Protein AF-A0A1Y5H2F9-F1 (afdb_monomer)

Radius of gyration: 18.19 Å; Cα contacts (8 Å, |Δi|>4): 49; chains: 1; bounding box: 34×16×56 Å

Secondary structure (DSSP, 8-state):
-EEEEHHHHHHHGGG---SS-EEEEETTEEEEEE--HHHHHHHHHHHHHHHHHHHHHHHHHTT-

Nearest PDB structures (foldseek):
  3k33-assembly1_C-2  TM=5.731E-01  e=5.350E-02  Punavirus P1
  3k33-assembly1_D-2  TM=8.061E-01  e=4.332E-01  Punavirus P1
  7sel-assembly1_A  TM=4.469E-01  e=3.272E+00  Escherichia coli
  7cq6-assembly1_C  TM=3.643E-01  e=4.324E+00  Homo sapiens
  5hr1-assembly7_G  TM=2.681E-01  e=7.553E+00  Escherichia coli O157:H7

Foldseek 3Di:
DAEDEPVVCVVCVPPDDQPDKYFYDDPRDGDDIDHDPVVVVVVVVVVVVVVVVVVVVVVVVVVD

Structure (mmCIF, N/CA/C/O backbone):
data_AF-A0A1Y5H2F9-F1
#
_entry.id   AF-A0A1Y5H2F9-F1
#
loop_
_atom_site.group_PDB
_atom_site.id
_atom_site.type_symbol
_atom_site.label_atom_id
_atom_site.label_alt_id
_atom_site.label_comp_id
_atom_site.label_asym_id
_atom_site.label_entity_id
_atom_site.label_seq_id
_atom_site.pdbx_PDB_ins_code
_atom_site.Cartn_x
_atom_site.Cartn_y
_atom_site.Cartn_z
_atom_site.occupancy
_atom_site.B_iso_or_equiv
_atom_site.auth_seq_id
_atom_site.auth_comp_id
_atom_site.auth_asym_id
_atom_site.auth_atom_id
_atom_site.pdbx_PDB_model_num
ATOM 1 N N . MET A 1 1 ? 7.854 -8.113 -4.612 1.00 76.62 1 MET A N 1
ATOM 2 C CA . MET A 1 1 ? 8.013 -6.634 -4.558 1.00 76.62 1 MET A CA 1
ATOM 3 C C . MET A 1 1 ? 9.102 -6.200 -5.526 1.00 76.62 1 MET A C 1
ATOM 5 O O . MET A 1 1 ? 10.279 -6.470 -5.296 1.00 76.62 1 MET A O 1
ATOM 9 N N . LYS A 1 2 ? 8.707 -5.551 -6.624 1.00 84.75 2 LYS A N 1
ATOM 10 C CA . LYS A 1 2 ? 9.622 -5.089 -7.682 1.00 84.75 2 LYS A CA 1
ATOM 11 C C . LYS A 1 2 ? 10.271 -3.757 -7.272 1.00 84.75 2 LYS A C 1
ATOM 13 O O . LYS A 1 2 ? 9.683 -3.011 -6.498 1.00 84.75 2 LYS A O 1
ATOM 18 N N . THR A 1 3 ? 11.461 -3.441 -7.783 1.00 85.75 3 THR A N 1
ATOM 19 C CA . THR A 1 3 ? 12.131 -2.145 -7.540 1.00 85.75 3 THR A CA 1
ATOM 20 C C . THR A 1 3 ? 12.471 -1.485 -8.872 1.00 85.75 3 THR A C 1
ATOM 22 O O . THR A 1 3 ? 12.969 -2.153 -9.773 1.00 85.75 3 THR A O 1
ATOM 25 N N . GLY A 1 4 ? 12.194 -0.188 -9.005 1.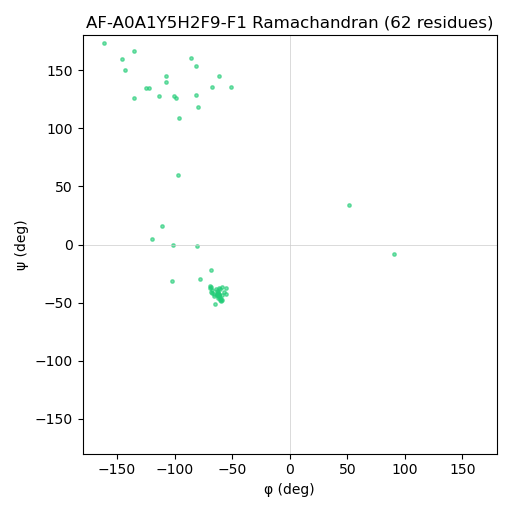00 84.81 4 GLY A N 1
ATOM 26 C CA . GLY A 1 4 ? 12.489 0.592 -10.207 1.00 84.81 4 GLY A CA 1
ATOM 27 C C . GLY A 1 4 ? 12.874 2.027 -9.868 1.00 84.81 4 GLY A C 1
ATOM 28 O O . GLY A 1 4 ? 12.579 2.517 -8.781 1.00 84.81 4 GLY A O 1
ATOM 29 N N . THR A 1 5 ? 13.552 2.714 -10.782 1.00 88.88 5 THR A N 1
ATOM 30 C CA . THR A 1 5 ? 13.851 4.142 -10.619 1.00 88.88 5 THR A CA 1
ATOM 31 C C . THR A 1 5 ? 12.698 5.001 -11.131 1.00 88.88 5 THR A C 1
ATOM 33 O O . THR A 1 5 ? 11.895 4.560 -11.955 1.00 88.88 5 THR A O 1
ATOM 36 N N . VAL A 1 6 ? 12.640 6.263 -10.699 1.00 86.19 6 VAL A N 1
ATOM 37 C CA . VAL A 1 6 ? 11.689 7.247 -11.252 1.00 86.19 6 VAL A CA 1
ATOM 38 C C . VAL A 1 6 ? 11.814 7.375 -12.777 1.00 86.19 6 VAL A C 1
ATOM 40 O O . VAL A 1 6 ? 10.806 7.531 -13.458 1.00 86.19 6 VAL A O 1
ATOM 43 N N . ILE A 1 7 ? 13.035 7.297 -13.323 1.00 86.38 7 ILE A N 1
ATOM 44 C CA . ILE A 1 7 ? 13.287 7.388 -14.773 1.00 86.38 7 ILE A CA 1
ATOM 45 C C . ILE A 1 7 ? 12.649 6.197 -15.487 1.00 86.38 7 ILE A C 1
ATOM 47 O O . ILE A 1 7 ? 11.833 6.380 -16.385 1.00 86.38 7 ILE A O 1
ATOM 51 N N . TYR A 1 8 ? 12.941 4.988 -15.006 1.00 84.88 8 TYR A N 1
ATOM 52 C CA . TYR A 1 8 ? 12.388 3.760 -15.563 1.00 84.88 8 TYR A CA 1
ATOM 53 C C . TYR A 1 8 ? 10.852 3.765 -15.556 1.00 84.88 8 TYR A C 1
ATOM 55 O O . TYR A 1 8 ? 10.219 3.363 -16.532 1.00 84.88 8 TYR A O 1
ATOM 63 N N . LEU A 1 9 ? 10.242 4.260 -14.474 1.00 85.69 9 LEU A N 1
ATOM 64 C CA . LEU A 1 9 ? 8.791 4.369 -14.377 1.00 85.69 9 LEU A CA 1
ATOM 65 C C . LEU A 1 9 ? 8.212 5.314 -15.437 1.00 85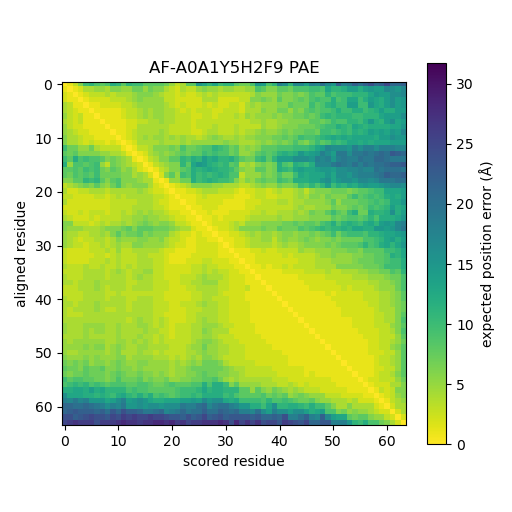.69 9 LEU A C 1
ATOM 67 O O . LEU A 1 9 ? 7.226 4.959 -16.074 1.00 85.69 9 LEU A O 1
ATOM 71 N N . LYS A 1 10 ? 8.821 6.485 -15.656 1.00 86.00 1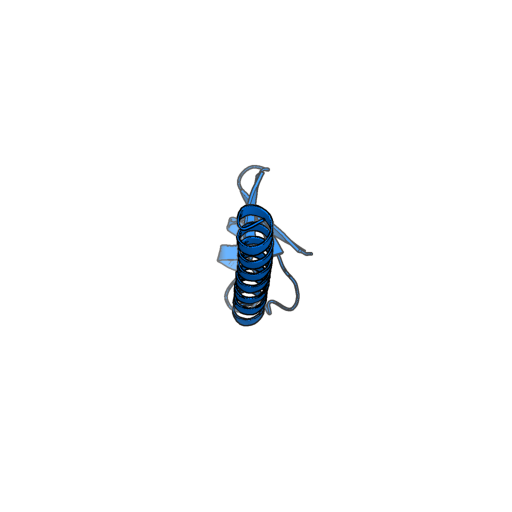0 LYS A N 1
ATOM 72 C CA . LYS A 1 10 ? 8.351 7.453 -16.663 1.00 86.00 10 LYS A CA 1
ATOM 73 C C . LYS A 1 10 ? 8.318 6.858 -18.071 1.00 86.00 10 LYS A C 1
ATOM 75 O O . LYS A 1 10 ? 7.402 7.152 -18.829 1.00 86.00 10 LYS A O 1
ATOM 80 N N . GLU A 1 11 ? 9.287 6.009 -18.395 1.00 87.56 11 GLU A N 1
ATOM 81 C CA . GLU A 1 11 ? 9.405 5.377 -19.713 1.00 87.56 11 GLU A CA 1
ATOM 82 C C . GLU A 1 11 ? 8.433 4.202 -19.906 1.00 87.56 11 GLU A C 1
ATOM 84 O O . GLU A 1 11 ? 7.983 3.951 -21.021 1.00 87.56 11 GLU A O 1
ATOM 89 N N . HIS A 1 12 ? 8.066 3.497 -18.829 1.00 85.19 12 HIS A N 1
ATOM 90 C CA . HIS A 1 12 ? 7.354 2.214 -18.915 1.00 85.19 12 HIS A CA 1
ATOM 91 C C . HIS A 1 12 ? 5.967 2.206 -18.247 1.00 85.19 12 HIS A C 1
ATOM 93 O O . HIS A 1 12 ? 5.330 1.155 -18.193 1.00 85.19 12 HIS A O 1
ATOM 99 N N . ALA A 1 13 ? 5.472 3.342 -17.739 1.00 80.19 13 ALA A N 1
ATOM 100 C CA . ALA A 1 13 ? 4.233 3.405 -16.951 1.00 80.19 13 ALA A CA 1
ATOM 101 C C . ALA A 1 13 ? 2.978 2.934 -17.706 1.00 80.19 13 ALA A C 1
ATOM 103 O O . ALA A 1 13 ? 2.128 2.277 -17.115 1.00 80.19 13 ALA A O 1
ATOM 104 N N . ARG A 1 14 ? 2.853 3.251 -19.003 1.00 77.69 14 ARG A N 1
ATOM 105 C CA . ARG A 1 14 ? 1.605 3.046 -19.766 1.00 77.69 14 ARG A CA 1
ATOM 106 C C . ARG A 1 14 ? 1.201 1.578 -19.913 1.00 77.69 14 ARG A C 1
ATOM 108 O O . ARG A 1 14 ? 0.018 1.270 -19.867 1.00 77.69 14 ARG A O 1
ATOM 115 N N . ASN A 1 15 ? 2.178 0.695 -20.103 1.00 73.94 15 ASN A N 1
ATOM 116 C CA . ASN A 1 15 ? 1.946 -0.711 -20.451 1.00 73.94 15 ASN A CA 1
ATOM 117 C C . ASN A 1 15 ? 2.326 -1.659 -19.309 1.00 73.94 15 ASN A C 1
ATOM 119 O O . ASN A 1 15 ? 2.545 -2.847 -19.540 1.00 73.94 15 ASN A O 1
ATOM 123 N N 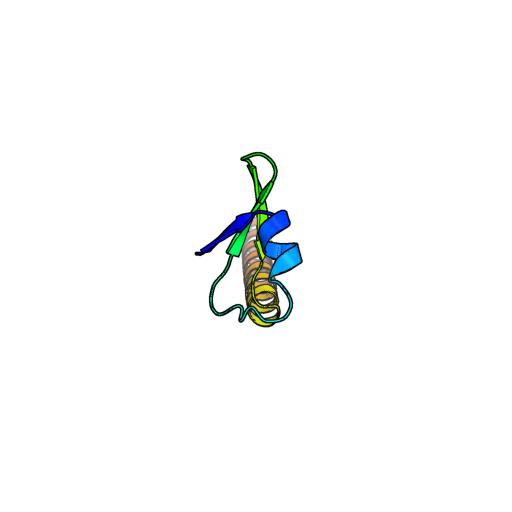. ARG A 1 16 ? 2.480 -1.136 -18.088 1.00 70.00 16 ARG A N 1
ATOM 124 C CA . ARG A 1 16 ? 2.926 -1.928 -16.948 1.00 70.00 16 ARG A CA 1
ATOM 125 C C . ARG A 1 16 ? 1.717 -2.409 -16.144 1.00 70.00 16 ARG A C 1
ATOM 127 O O . ARG A 1 16 ? 1.116 -1.596 -15.444 1.00 70.00 16 ARG A O 1
ATOM 134 N N . PRO A 1 17 ? 1.393 -3.710 -16.178 1.00 67.62 17 PRO A N 1
ATOM 135 C CA . PRO A 1 17 ? 0.439 -4.268 -15.237 1.00 67.62 17 PRO A CA 1
ATOM 136 C C . PRO A 1 17 ? 1.042 -4.235 -13.818 1.00 67.62 17 PRO A C 1
ATOM 138 O O . PRO A 1 17 ? 2.238 -4.490 -13.614 1.00 67.62 17 PRO A O 1
ATOM 141 N N . LEU A 1 18 ? 0.229 -3.819 -12.844 1.00 70.94 18 LEU A N 1
ATOM 142 C CA . LEU A 1 18 ? 0.596 -3.696 -11.429 1.00 70.94 18 LEU A CA 1
ATOM 143 C C . LEU A 1 18 ? 0.147 -4.942 -10.660 1.00 70.94 18 LEU A C 1
ATOM 145 O O . LEU A 1 18 ? -0.622 -4.863 -9.711 1.00 70.94 18 LEU A O 1
ATOM 149 N N . ASP A 1 19 ? 0.658 -6.100 -11.072 1.00 75.44 19 ASP A N 1
ATOM 150 C CA . ASP A 1 19 ? 0.353 -7.390 -10.427 1.00 75.44 19 ASP A CA 1
ATOM 151 C C . ASP A 1 19 ? 0.961 -7.485 -9.018 1.00 75.44 19 ASP A C 1
ATOM 153 O O . ASP A 1 19 ? 0.535 -8.270 -8.177 1.00 75.44 19 ASP A O 1
ATOM 157 N N . GLU A 1 20 ? 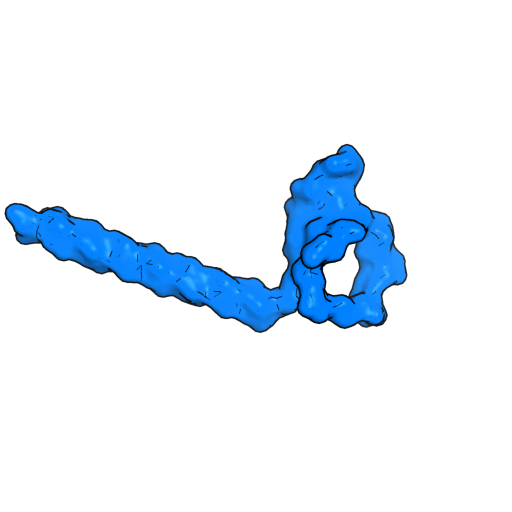1.996 -6.680 -8.764 1.00 81.50 20 GLU A N 1
ATOM 158 C CA . GLU A 1 20 ? 2.689 -6.596 -7.488 1.00 81.50 20 GLU A CA 1
ATOM 159 C C . GLU A 1 20 ? 3.103 -5.152 -7.176 1.00 81.50 20 GLU A C 1
ATOM 161 O O . GLU A 1 20 ? 3.495 -4.416 -8.092 1.00 81.50 20 GLU A O 1
ATOM 166 N N . PRO A 1 21 ? 3.167 -4.783 -5.881 1.00 88.31 21 PRO A N 1
ATOM 167 C CA . PRO A 1 21 ? 3.765 -3.535 -5.431 1.00 88.31 21 PRO A CA 1
ATOM 168 C C . PRO A 1 21 ? 5.173 -3.297 -5.990 1.00 88.31 21 PRO A C 1
ATOM 170 O O . PRO A 1 21 ? 6.043 -4.183 -5.962 1.00 88.31 21 PRO A O 1
ATOM 173 N N . MET A 1 22 ? 5.419 -2.064 -6.436 1.00 89.75 22 MET A N 1
ATOM 174 C CA . MET A 1 22 ? 6.732 -1.599 -6.875 1.00 89.75 22 MET A CA 1
ATOM 175 C C . MET A 1 22 ? 7.273 -0.521 -5.944 1.00 89.75 22 MET A C 1
ATOM 177 O O . MET A 1 22 ? 6.651 0.521 -5.772 1.00 89.75 22 MET A O 1
ATOM 181 N N . ARG A 1 23 ? 8.497 -0.706 -5.451 1.00 91.62 23 ARG A N 1
ATOM 182 C CA . ARG A 1 23 ? 9.263 0.347 -4.787 1.00 91.62 23 ARG A CA 1
ATOM 183 C C . ARG A 1 23 ? 9.937 1.255 -5.813 1.00 91.62 23 ARG A C 1
ATOM 185 O O . ARG A 1 23 ? 10.653 0.775 -6.694 1.00 91.62 23 ARG A O 1
ATOM 192 N N . VAL A 1 24 ? 9.735 2.560 -5.672 1.00 92.38 24 VAL A N 1
ATOM 193 C CA . VAL A 1 24 ? 10.329 3.578 -6.540 1.00 92.38 24 VAL A CA 1
ATOM 194 C C . VAL A 1 24 ? 11.529 4.207 -5.848 1.00 92.38 24 VAL A C 1
ATOM 196 O O . VAL A 1 24 ? 11.434 4.684 -4.717 1.00 92.38 24 VAL A O 1
ATOM 199 N N . MET A 1 25 ? 12.655 4.216 -6.555 1.00 93.56 25 MET A N 1
ATOM 200 C CA . MET A 1 25 ? 13.925 4.759 -6.095 1.00 93.56 25 MET A CA 1
ATOM 201 C C . MET A 1 25 ? 14.260 6.069 -6.818 1.00 93.56 25 MET A C 1
ATOM 203 O O . MET A 1 25 ? 14.120 6.178 -8.042 1.00 93.56 25 MET A O 1
ATOM 207 N N . GLN A 1 26 ? 14.795 7.041 -6.087 1.00 92.69 26 GLN A N 1
ATOM 208 C CA . GLN A 1 26 ? 15.383 8.259 -6.635 1.00 92.69 26 GLN A CA 1
ATOM 209 C C . GLN A 1 26 ? 16.707 8.536 -5.923 1.00 92.69 26 GLN A C 1
ATOM 211 O O . GLN A 1 26 ? 16.754 8.572 -4.701 1.00 92.69 26 GLN A O 1
ATOM 216 N N . LYS A 1 27 ? 17.796 8.707 -6.688 1.00 91.38 27 LYS A N 1
ATOM 217 C CA . LYS A 1 27 ? 19.145 8.985 -6.151 1.00 91.38 27 LYS A CA 1
ATOM 218 C C . LYS A 1 27 ? 19.607 8.003 -5.052 1.00 91.38 27 LYS A C 1
ATOM 220 O O . LYS A 1 27 ? 20.323 8.389 -4.142 1.00 91.38 27 LYS A O 1
ATOM 225 N N . GLY A 1 28 ? 19.211 6.731 -5.151 1.00 88.56 28 GLY A N 1
ATOM 226 C CA . GLY A 1 28 ? 19.583 5.688 -4.185 1.00 88.56 28 GLY A CA 1
ATOM 227 C C . GLY A 1 28 ? 18.615 5.520 -3.009 1.00 88.56 28 GLY A C 1
ATOM 228 O O . GLY A 1 28 ? 18.717 4.525 -2.298 1.00 88.56 28 GLY A O 1
ATOM 229 N N . GLU A 1 29 ? 17.625 6.401 -2.855 1.00 92.00 29 GLU A N 1
ATOM 230 C CA . GLU A 1 29 ? 16.642 6.337 -1.770 1.00 92.00 29 GLU A CA 1
ATOM 231 C C . GLU A 1 29 ? 15.267 5.888 -2.265 1.00 92.00 29 GLU A C 1
ATOM 233 O O . GLU A 1 29 ? 14.856 6.207 -3.383 1.00 92.00 29 GLU A O 1
ATOM 238 N N . ALA A 1 30 ? 14.553 5.128 -1.433 1.00 92.31 30 ALA A N 1
ATOM 239 C CA . ALA A 1 30 ? 13.176 4.736 -1.705 1.00 92.31 30 ALA A CA 1
ATOM 240 C C . ALA A 1 30 ? 12.239 5.897 -1.356 1.00 92.31 30 ALA A C 1
ATOM 242 O O . ALA A 1 30 ? 12.165 6.291 -0.196 1.00 92.31 30 ALA A O 1
ATOM 243 N N . ILE A 1 31 ? 11.515 6.417 -2.346 1.00 95.31 31 ILE A N 1
ATOM 244 C CA . ILE A 1 31 ? 10.661 7.601 -2.163 1.00 95.31 31 ILE A CA 1
ATOM 245 C C . ILE A 1 31 ? 9.178 7.255 -2.038 1.00 95.31 31 ILE A C 1
ATOM 247 O O . ILE A 1 31 ? 8.434 7.951 -1.355 1.00 95.31 31 ILE A O 1
ATOM 251 N N . CYS A 1 32 ? 8.728 6.187 -2.698 1.00 91.50 32 CYS A N 1
ATOM 252 C CA . CYS A 1 32 ? 7.342 5.743 -2.639 1.00 91.50 32 CYS A CA 1
ATOM 253 C C . CYS A 1 32 ? 7.196 4.284 -3.080 1.00 91.50 32 CYS A C 1
ATOM 255 O O . CYS A 1 32 ? 8.140 3.646 -3.560 1.00 91.50 32 CYS A O 1
ATOM 257 N N . VAL A 1 33 ? 5.982 3.764 -2.914 1.00 92.19 33 VAL A N 1
ATOM 258 C CA . VAL A 1 33 ? 5.557 2.474 -3.447 1.00 92.19 33 VAL A CA 1
ATOM 259 C C . VAL A 1 33 ? 4.338 2.711 -4.329 1.00 92.19 33 VAL A C 1
ATOM 261 O O . VAL A 1 33 ? 3.430 3.444 -3.948 1.00 92.19 33 VAL A O 1
ATOM 264 N N . ILE A 1 34 ? 4.329 2.098 -5.507 1.00 90.81 34 ILE A N 1
ATOM 265 C CA . ILE A 1 34 ? 3.177 2.067 -6.404 1.00 90.81 34 ILE A CA 1
ATOM 266 C C . ILE A 1 34 ? 2.478 0.736 -6.198 1.00 90.81 34 ILE A C 1
ATOM 268 O O . ILE A 1 34 ? 3.114 -0.317 -6.294 1.00 90.81 34 ILE A O 1
ATOM 272 N N . ILE A 1 35 ? 1.183 0.799 -5.921 1.00 90.75 35 ILE A N 1
ATOM 273 C CA . ILE A 1 35 ? 0.302 -0.354 -5.752 1.00 90.75 35 ILE A CA 1
ATOM 274 C C . ILE A 1 35 ? -0.998 -0.119 -6.512 1.00 90.75 35 ILE A C 1
ATOM 276 O O . ILE A 1 35 ? -1.277 1.003 -6.940 1.00 90.75 35 ILE A O 1
ATOM 280 N N . ASP A 1 36 ? -1.779 -1.181 -6.673 1.00 90.50 36 ASP A N 1
ATOM 281 C CA . ASP A 1 36 ? -3.128 -1.070 -7.205 1.00 90.50 36 ASP A CA 1
ATOM 282 C C . ASP A 1 36 ? -4.022 -0.194 -6.302 1.00 90.50 36 ASP A C 1
ATOM 284 O O . ASP A 1 36 ? -3.884 -0.176 -5.074 1.00 90.50 36 ASP A O 1
ATOM 288 N N . THR A 1 37 ? -4.938 0.555 -6.918 1.00 91.94 37 THR A N 1
ATOM 289 C CA . THR A 1 37 ? -5.783 1.522 -6.198 1.00 91.94 37 THR A CA 1
ATOM 290 C C . THR A 1 37 ? -6.789 0.829 -5.279 1.00 91.94 37 THR A C 1
ATOM 292 O O . THR A 1 37 ? -7.031 1.304 -4.167 1.00 91.94 37 THR A O 1
ATOM 295 N N . GLU A 1 38 ? -7.343 -0.310 -5.696 1.00 93.12 38 GLU A N 1
ATOM 296 C CA . GLU A 1 38 ? -8.265 -1.105 -4.881 1.00 93.12 38 GLU A CA 1
ATOM 297 C C . GLU A 1 38 ? -7.527 -1.707 -3.685 1.00 93.12 38 GLU A C 1
ATOM 299 O O . GLU A 1 38 ? -8.010 -1.646 -2.552 1.00 93.12 38 GLU A O 1
ATOM 304 N N . GLN A 1 39 ? -6.305 -2.199 -3.914 1.00 92.25 39 GLN A N 1
ATOM 305 C CA . GLN A 1 39 ? -5.442 -2.690 -2.842 1.00 92.25 39 GLN A CA 1
ATOM 306 C C . GLN A 1 39 ? -5.097 -1.586 -1.830 1.00 92.25 39 GLN A C 1
ATOM 308 O O . GLN A 1 39 ? -5.156 -1.826 -0.622 1.00 92.25 39 GLN A O 1
ATOM 313 N N . TYR A 1 40 ? -4.766 -0.377 -2.298 1.00 94.19 40 TYR A N 1
ATOM 314 C CA . TYR A 1 40 ? -4.511 0.768 -1.419 1.00 94.19 40 TYR A CA 1
ATOM 315 C C . TYR A 1 40 ? -5.730 1.097 -0.557 1.00 94.19 40 TYR A C 1
ATOM 317 O O . TYR A 1 40 ? -5.602 1.232 0.662 1.00 94.19 40 TYR A O 1
ATOM 325 N N . ARG A 1 41 ? -6.917 1.181 -1.171 1.00 97.12 41 ARG A N 1
ATOM 326 C CA . ARG A 1 41 ? -8.162 1.489 -0.460 1.00 97.12 41 ARG A CA 1
ATOM 327 C C . ARG A 1 41 ? -8.463 0.445 0.611 1.00 97.12 41 ARG A C 1
ATOM 329 O O . ARG A 1 41 ? -8.659 0.807 1.766 1.00 97.12 41 ARG A O 1
ATOM 336 N N . TYR A 1 42 ? -8.371 -0.837 0.262 1.00 96.44 42 TYR A N 1
ATOM 337 C CA . TYR A 1 42 ? -8.563 -1.934 1.210 1.00 96.44 42 TYR A CA 1
ATOM 338 C C . TYR A 1 42 ? -7.633 -1.833 2.432 1.00 96.44 42 TYR A C 1
ATOM 340 O O . TYR A 1 42 ? -8.070 -2.026 3.569 1.00 96.44 42 TYR A O 1
ATOM 348 N N . GLN A 1 43 ? -6.356 -1.491 2.223 1.00 96.19 43 GLN A N 1
ATOM 349 C CA . GLN A 1 43 ? -5.399 -1.294 3.316 1.00 96.19 43 GLN A CA 1
ATOM 350 C C . GLN A 1 43 ? -5.758 -0.097 4.206 1.00 96.19 43 GLN A C 1
ATOM 352 O O . GLN A 1 43 ? -5.660 -0.205 5.430 1.00 96.19 43 GLN A O 1
ATOM 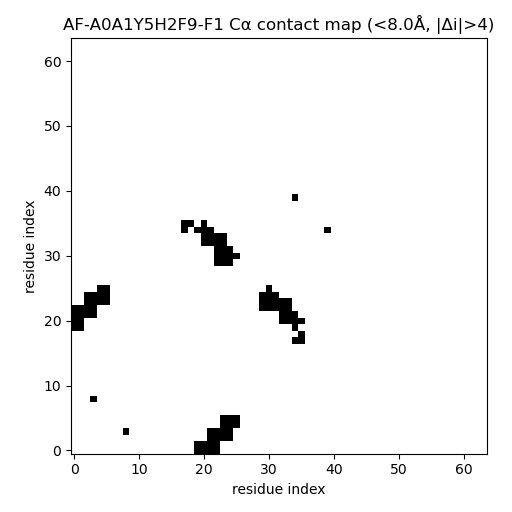357 N N . GLN A 1 44 ? -6.171 1.031 3.617 1.00 98.06 44 GLN A N 1
ATOM 358 C CA . GLN A 1 44 ? -6.567 2.218 4.383 1.00 98.06 44 GLN A CA 1
ATOM 359 C C . GLN A 1 44 ? -7.831 1.965 5.209 1.00 98.06 44 GLN A C 1
ATOM 361 O O . GLN A 1 44 ? -7.847 2.293 6.396 1.00 98.06 44 GLN A O 1
ATOM 366 N N . ASP A 1 45 ? -8.838 1.318 4.624 1.00 98.38 45 ASP A N 1
ATOM 367 C CA . ASP A 1 45 ? -10.092 0.987 5.307 1.00 98.38 45 ASP A CA 1
ATOM 368 C C . ASP A 1 45 ? -9.844 0.020 6.472 1.00 98.38 45 ASP A C 1
ATOM 370 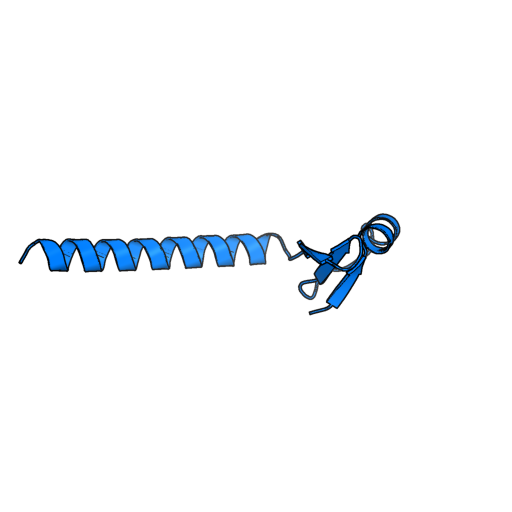O O . ASP A 1 45 ? -10.321 0.234 7.589 1.00 98.38 45 ASP A O 1
ATOM 374 N N . SER A 1 46 ? -9.011 -1.001 6.248 1.00 98.38 46 SER A N 1
ATOM 375 C CA . SER A 1 46 ? -8.621 -1.963 7.286 1.00 98.38 46 SER A CA 1
ATOM 376 C C . SER A 1 46 ? -7.879 -1.287 8.443 1.00 98.38 46 SER A C 1
ATOM 378 O O . SER A 1 46 ? -8.143 -1.565 9.615 1.00 98.38 46 SER A O 1
ATOM 380 N N . LEU A 1 47 ? -6.965 -0.361 8.133 1.00 98.50 47 LEU A N 1
ATOM 381 C CA . LEU A 1 47 ? -6.232 0.399 9.144 1.00 98.50 47 LEU A CA 1
ATOM 382 C C . LEU A 1 47 ? -7.152 1.350 9.923 1.00 98.50 47 LEU A C 1
ATOM 384 O O . LEU A 1 47 ? -6.990 1.504 11.134 1.00 98.50 47 LEU A O 1
ATOM 388 N N . ALA A 1 48 ? -8.103 1.994 9.245 1.00 98.50 48 ALA A N 1
ATOM 389 C CA . ALA A 1 48 ? -9.088 2.859 9.882 1.00 98.50 48 ALA A CA 1
ATOM 390 C C . ALA A 1 48 ? -9.956 2.067 10.867 1.00 98.50 48 ALA A C 1
ATOM 392 O O . ALA A 1 48 ? -10.105 2.485 12.016 1.00 98.50 48 ALA A O 1
ATOM 393 N N . LEU A 1 49 ? -10.445 0.892 10.460 1.00 98.44 49 LEU A N 1
ATOM 394 C CA . LEU A 1 49 ? -11.214 0.003 11.328 1.00 98.44 49 LEU A CA 1
ATOM 395 C C . LEU A 1 49 ? -10.417 -0.405 12.573 1.00 98.44 49 LEU A C 1
ATOM 397 O O . LEU A 1 49 ? -10.918 -0.276 13.688 1.00 98.44 49 LEU A O 1
ATOM 401 N N . LEU A 1 50 ? -9.159 -0.821 12.403 1.00 98.31 50 LEU A N 1
ATOM 402 C CA . LEU A 1 50 ? -8.302 -1.198 13.528 1.00 98.31 50 LEU A CA 1
ATOM 403 C C . LEU A 1 50 ? -8.123 -0.042 14.524 1.00 98.31 50 LEU A C 1
ATOM 405 O O . LEU A 1 50 ? -8.227 -0.241 15.733 1.00 98.31 50 LEU A O 1
ATOM 409 N N . LYS A 1 51 ? -7.906 1.182 14.027 1.00 97.88 51 LYS A N 1
ATOM 410 C CA . LYS A 1 51 ? -7.811 2.376 14.880 1.00 97.88 51 LYS A CA 1
ATOM 411 C C . LYS A 1 51 ? -9.111 2.637 15.642 1.00 97.88 51 LYS A C 1
ATOM 413 O O . LYS A 1 51 ? -9.054 2.981 16.819 1.00 97.88 51 LYS A O 1
ATOM 418 N N . LEU A 1 52 ? -10.268 2.465 15.001 1.00 97.75 52 LEU A N 1
ATOM 419 C CA . LEU A 1 52 ? -11.571 2.625 15.655 1.00 97.75 52 LEU A CA 1
ATOM 420 C C . LEU A 1 52 ? -11.775 1.594 16.770 1.00 97.75 52 LEU A C 1
ATOM 422 O O . LEU A 1 52 ? -12.203 1.966 17.861 1.00 97.75 52 LEU A O 1
ATOM 426 N N . MET A 1 53 ? -11.408 0.332 16.537 1.00 97.25 53 MET A N 1
ATOM 427 C CA . MET A 1 53 ? -11.465 -0.716 17.564 1.00 97.25 53 MET A CA 1
ATOM 428 C C . MET A 1 53 ? -10.585 -0.363 18.769 1.00 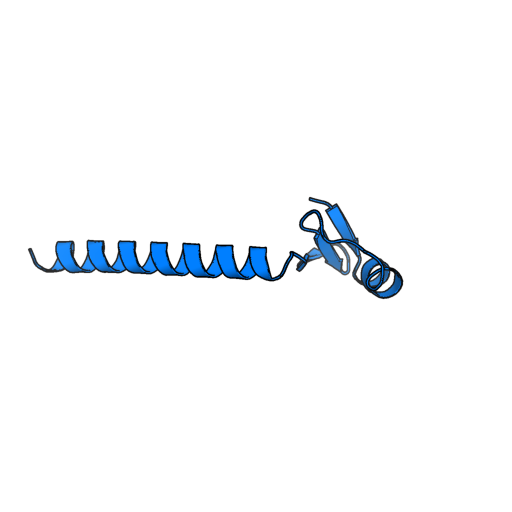97.25 53 MET A C 1
ATOM 430 O O . MET A 1 53 ? -11.058 -0.372 19.903 1.00 97.25 53 MET A O 1
ATOM 434 N N . GLN A 1 54 ? -9.343 0.064 18.525 1.00 96.31 54 GLN A N 1
ATOM 435 C CA . GLN A 1 54 ? -8.425 0.497 19.585 1.00 96.31 54 GLN A CA 1
ATOM 436 C C . GLN A 1 54 ? -8.954 1.703 20.375 1.00 96.31 54 GLN A C 1
ATOM 438 O O . GLN A 1 54 ? -8.753 1.794 21.586 1.00 96.31 54 GLN A O 1
ATOM 443 N N . LEU A 1 55 ? -9.615 2.655 19.708 1.00 96.19 55 LEU A N 1
ATOM 444 C CA . LEU A 1 55 ? -10.243 3.797 20.377 1.00 96.19 55 LEU A CA 1
ATOM 445 C C . LEU A 1 55 ? -11.438 3.357 21.230 1.00 96.19 55 LEU A C 1
ATOM 447 O O . LEU A 1 55 ? -11.578 3.834 22.355 1.00 96.19 55 LEU A O 1
ATOM 451 N N . SER A 1 56 ? -12.251 2.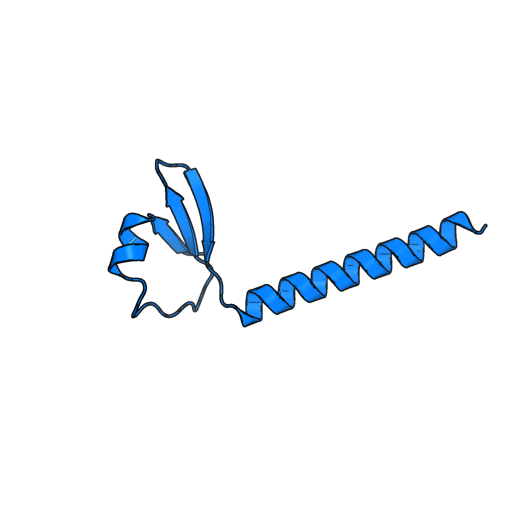422 20.734 1.00 95.19 56 SER A N 1
ATOM 452 C CA . SER A 1 56 ? -13.367 1.840 21.484 1.00 95.19 56 SER A CA 1
ATOM 453 C C . SER A 1 56 ? -12.888 1.133 22.756 1.00 95.19 56 SER A C 1
ATOM 455 O O . SER A 1 56 ? -13.430 1.373 23.832 1.00 95.19 56 SER A O 1
ATOM 457 N N . GLU A 1 57 ? -11.839 0.313 22.667 1.00 94.38 57 GLU A N 1
ATOM 458 C CA . GLU A 1 57 ? -11.247 -0.383 23.822 1.00 94.38 57 GLU A CA 1
ATOM 459 C C . GLU A 1 57 ? -10.703 0.591 24.876 1.00 94.38 57 GLU A C 1
ATOM 461 O O . GLU A 1 57 ? -10.959 0.439 26.075 1.00 94.38 57 GLU A O 1
ATOM 466 N N . LYS A 1 58 ? -9.992 1.639 24.440 1.00 92.94 58 LYS A N 1
ATOM 467 C CA . LYS A 1 58 ? -9.490 2.683 25.346 1.00 92.94 58 LYS A CA 1
ATOM 468 C C . LYS A 1 58 ? -10.626 3.439 26.025 1.00 92.94 58 LYS A C 1
ATOM 470 O O . LYS A 1 58 ? -10.528 3.742 27.210 1.00 92.94 58 LYS A O 1
ATOM 475 N N . SER A 1 59 ? -11.702 3.726 25.292 1.00 90.44 59 SER A N 1
ATOM 476 C CA . SER A 1 59 ? -12.873 4.403 25.850 1.00 90.44 59 SER A CA 1
ATOM 477 C C . SER A 1 59 ? -13.533 3.581 26.956 1.00 90.44 59 SER A C 1
ATOM 479 O O . SER A 1 59 ? -13.903 4.149 27.976 1.00 90.44 59 SER A O 1
ATOM 481 N N . LEU A 1 60 ? -13.652 2.261 26.781 1.00 84.75 60 LEU A N 1
ATOM 482 C CA . LEU A 1 60 ? -14.216 1.359 27.793 1.00 84.75 60 LEU A CA 1
ATOM 483 C C . LEU A 1 60 ? -13.308 1.227 29.024 1.00 84.75 60 LEU A C 1
ATOM 485 O O . LEU A 1 60 ? -13.796 1.152 30.146 1.00 84.75 60 LEU A O 1
ATOM 489 N N . THR A 1 61 ? -11.989 1.225 28.823 1.00 83.44 61 THR A N 1
ATOM 490 C CA . THR A 1 61 ? -11.010 1.114 29.918 1.00 83.44 61 THR A CA 1
ATOM 491 C C . THR A 1 61 ? -10.984 2.369 30.796 1.00 83.44 61 THR A C 1
ATOM 493 O O . THR A 1 61 ? -10.841 2.255 32.005 1.00 83.44 61 THR A O 1
ATOM 496 N N . ASN A 1 62 ? -11.164 3.557 30.211 1.00 72.81 62 ASN A N 1
ATOM 497 C CA . ASN A 1 62 ? -11.148 4.835 30.936 1.00 72.81 62 ASN A CA 1
ATOM 498 C C . ASN A 1 62 ? -12.474 5.175 31.655 1.00 72.81 62 ASN A C 1
ATOM 500 O O . ASN A 1 62 ? -12.572 6.245 32.253 1.00 72.81 62 ASN A O 1
ATOM 504 N N . GLN A 1 63 ? -13.506 4.331 31.544 1.00 60.56 63 GLN A N 1
ATOM 505 C CA . GLN A 1 63 ? -14.811 4.512 32.201 1.00 60.56 63 GLN A CA 1
ATOM 506 C C . GLN A 1 63 ? -14.998 3.645 33.463 1.00 60.56 63 GLN A C 1
ATOM 508 O O . GLN A 1 63 ? -16.044 3.752 34.103 1.00 60.56 63 GLN A O 1
ATOM 513 N N . ASN A 1 64 ? -14.001 2.828 33.824 1.00 49.91 64 ASN A N 1
ATOM 514 C CA . ASN A 1 64 ? -13.913 2.095 35.096 1.00 49.91 64 ASN A CA 1
ATOM 515 C C . ASN A 1 64 ? -12.883 2.747 36.023 1.00 49.91 64 ASN A C 1
ATOM 517 O O . ASN A 1 64 ? -13.019 2.561 37.251 1.00 49.91 64 ASN A O 1
#

pLDDT: mean 88.18, std 9.76, range [49.91, 98.5]

Sequence (64 aa):
MKTGTVIYLKEHARNRPLDEPMRVMQKGEAICVIIDTEQYRYQQDSLALLKLMQLSEKSLTNQN

Mean predicted aligned error: 6.25 Å

Solvent-accessible surface area (backbone atoms only — not comparable to full-atom values): 3848 Å² total; per-residue (Å²): 121,49,77,46,39,60,67,58,44,73,77,46,55,91,82,52,82,64,90,56,44,30,39,31,30,55,99,90,39,80,78,52,70,53,66,45,68,67,60,50,49,52,53,52,53,53,50,50,51,52,52,51,52,54,50,52,53,51,55,60,62,76,74,113